Protein AF-D8FVH1-F1 (afdb_monomer_lite)

pLDDT: mean 82.2, std 12.61, range [54.53, 94.75]

Foldseek 3Di:
DDPVVVVVVVCCVVCVLVVCCVPPVVVSVVDDPVPDDDDDPDPPPPPD

Structure (mmCIF, N/CA/C/O backbone):
data_AF-D8FVH1-F1
#
_entry.id   AF-D8FVH1-F1
#
loop_
_atom_site.group_PDB
_atom_site.id
_atom_site.type_symbol
_atom_site.label_atom_id
_atom_site.label_alt_id
_atom_site.label_comp_id
_atom_site.label_asym_id
_atom_site.label_entity_id
_atom_site.label_seq_id
_atom_site.pdbx_PDB_ins_code
_atom_site.Cartn_x
_atom_site.Cartn_y
_atom_site.Cartn_z
_atom_site.occupancy
_atom_site.B_iso_or_equiv
_atom_site.auth_seq_id
_atom_site.auth_comp_id
_atom_site.auth_asym_id
_atom_site.auth_atom_id
_atom_site.pdbx_PDB_model_num
ATOM 1 N N . MET A 1 1 ? 20.004 3.044 -17.372 1.00 65.06 1 MET A N 1
ATOM 2 C CA . MET A 1 1 ? 18.595 2.836 -17.756 1.00 65.06 1 MET A CA 1
ATOM 3 C C . MET A 1 1 ? 17.853 2.674 -16.443 1.00 65.06 1 MET A C 1
ATOM 5 O O . MET A 1 1 ? 18.258 1.823 -15.664 1.00 65.06 1 MET A O 1
ATOM 9 N N . ILE A 1 2 ? 16.959 3.599 -16.096 1.00 72.56 2 ILE A N 1
ATOM 10 C CA . ILE A 1 2 ? 16.273 3.556 -14.800 1.00 72.56 2 ILE A CA 1
ATOM 11 C C . ILE A 1 2 ? 15.202 2.470 -14.885 1.00 72.56 2 ILE A C 1
ATOM 13 O O . ILE A 1 2 ? 14.422 2.452 -15.834 1.00 72.56 2 ILE A O 1
ATOM 17 N N . ASP A 1 3 ? 15.186 1.572 -13.904 1.00 83.56 3 ASP A N 1
ATOM 18 C CA . ASP A 1 3 ? 14.178 0.519 -13.783 1.00 83.56 3 ASP A CA 1
ATOM 19 C C . ASP A 1 3 ? 12.877 1.127 -13.237 1.00 83.56 3 ASP A C 1
ATOM 21 O O . ASP A 1 3 ? 12.573 1.069 -12.043 1.00 83.56 3 ASP A O 1
ATOM 25 N N . HIS A 1 4 ? 12.156 1.825 -14.118 1.00 85.31 4 HIS A N 1
ATOM 26 C CA . HIS A 1 4 ? 10.946 2.573 -13.778 1.00 85.31 4 HIS A CA 1
ATOM 27 C C . HIS A 1 4 ? 9.868 1.677 -13.164 1.00 85.31 4 HIS A C 1
ATOM 29 O O . HIS A 1 4 ? 9.239 2.086 -12.194 1.00 85.31 4 HIS A O 1
ATOM 35 N N . ASP A 1 5 ? 9.709 0.448 -13.659 1.00 84.31 5 ASP A N 1
ATOM 36 C CA . ASP A 1 5 ? 8.761 -0.529 -13.115 1.00 84.31 5 ASP A CA 1
ATOM 37 C C . ASP A 1 5 ? 9.081 -0.887 -11.663 1.00 84.31 5 ASP A C 1
ATOM 39 O O . ASP A 1 5 ? 8.189 -0.904 -10.813 1.00 84.31 5 ASP A O 1
ATOM 43 N N . ARG A 1 6 ? 10.361 -1.126 -11.353 1.00 86.00 6 ARG A N 1
ATOM 44 C CA . ARG A 1 6 ? 10.801 -1.427 -9.986 1.00 86.00 6 ARG A CA 1
ATOM 45 C C . ARG A 1 6 ? 10.550 -0.243 -9.059 1.00 86.00 6 ARG A C 1
ATOM 47 O O . ARG A 1 6 ? 9.977 -0.424 -7.992 1.00 86.00 6 ARG A O 1
ATOM 54 N N . LEU A 1 7 ? 10.956 0.957 -9.476 1.00 89.00 7 LEU A N 1
ATOM 55 C CA . LEU A 1 7 ? 10.796 2.170 -8.671 1.00 89.00 7 LEU A CA 1
ATOM 56 C C . LEU A 1 7 ? 9.327 2.534 -8.460 1.00 89.00 7 LEU A C 1
ATOM 58 O O . LEU A 1 7 ? 8.957 2.993 -7.386 1.00 89.00 7 LEU A O 1
ATOM 62 N N . PHE A 1 8 ? 8.485 2.318 -9.467 1.00 87.38 8 PHE A N 1
ATOM 63 C CA . PHE A 1 8 ? 7.057 2.570 -9.355 1.00 87.38 8 PHE A CA 1
ATOM 6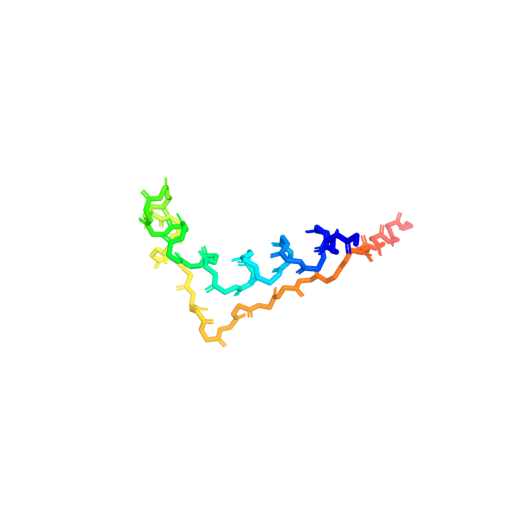4 C C . PHE A 1 8 ? 6.386 1.589 -8.390 1.00 87.38 8 PHE A C 1
ATOM 66 O O . PHE A 1 8 ? 5.583 2.010 -7.560 1.00 87.38 8 PHE A O 1
ATOM 73 N N . LYS A 1 9 ? 6.754 0.300 -8.446 1.00 87.00 9 LYS A N 1
ATOM 74 C CA . LYS A 1 9 ? 6.301 -0.700 -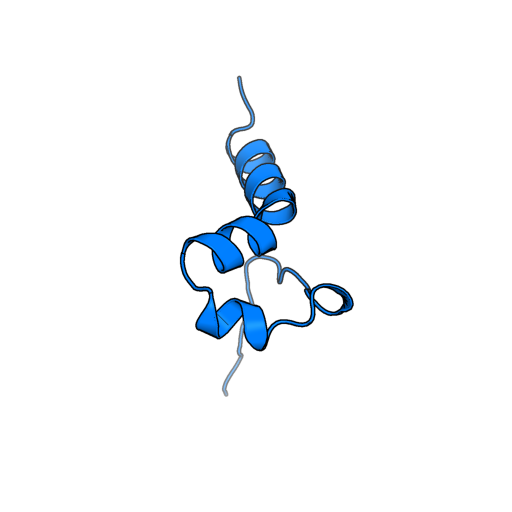7.469 1.00 87.00 9 LYS A CA 1
ATOM 75 C C . LYS A 1 9 ? 6.737 -0.326 -6.055 1.00 87.00 9 LYS A C 1
ATOM 77 O O . LYS A 1 9 ? 5.897 -0.308 -5.169 1.00 87.00 9 LYS A O 1
ATOM 82 N N . GLU A 1 10 ? 8.005 0.036 -5.873 1.00 89.44 10 GLU A N 1
ATOM 83 C CA . GLU A 1 10 ? 8.573 0.441 -4.581 1.00 89.44 10 GLU A CA 1
ATOM 84 C C . GLU A 1 10 ? 7.867 1.678 -4.007 1.00 89.44 10 GLU A C 1
ATOM 86 O O . GLU A 1 10 ? 7.510 1.703 -2.830 1.00 89.44 10 GLU A O 1
ATOM 91 N N . LEU A 1 11 ? 7.592 2.676 -4.849 1.00 90.69 11 LEU A N 1
ATOM 92 C CA . LEU A 1 11 ? 6.843 3.867 -4.464 1.00 90.69 11 LEU A CA 1
ATOM 93 C C . LEU A 1 11 ? 5.415 3.516 -4.034 1.00 90.69 11 LEU A C 1
ATOM 95 O O . LEU A 1 11 ? 4.976 3.958 -2.977 1.00 90.69 11 LEU A O 1
ATOM 99 N N . LEU A 1 12 ? 4.703 2.696 -4.811 1.00 87.88 12 LEU A N 1
ATOM 100 C CA . LEU A 1 12 ? 3.352 2.276 -4.449 1.00 87.88 12 LEU A CA 1
ATOM 101 C C . LEU A 1 12 ? 3.346 1.473 -3.151 1.00 87.88 12 LEU A C 1
ATOM 103 O O . LEU A 1 12 ? 2.603 1.828 -2.251 1.00 87.88 12 LEU A O 1
ATOM 107 N N . THR A 1 13 ? 4.186 0.449 -3.005 1.00 86.81 13 THR A N 1
ATOM 108 C CA . THR A 1 13 ? 4.180 -0.401 -1.803 1.00 86.81 13 THR A CA 1
ATOM 109 C C . THR A 1 13 ? 4.594 0.343 -0.540 1.00 86.81 13 THR A C 1
ATOM 111 O O . THR A 1 13 ? 4.180 -0.042 0.548 1.00 86.81 13 THR A O 1
ATOM 114 N N . THR A 1 14 ? 5.403 1.397 -0.675 1.00 90.69 14 THR A N 1
ATOM 115 C CA . THR A 1 14 ? 5.863 2.200 0.465 1.00 90.69 14 THR A CA 1
ATOM 116 C C . THR A 1 14 ? 4.828 3.236 0.884 1.00 90.69 14 THR A C 1
ATOM 118 O O . THR A 1 14 ? 4.622 3.407 2.076 1.00 90.69 14 THR A O 1
ATOM 121 N N . PHE A 1 15 ? 4.179 3.901 -0.079 1.00 91.62 15 PHE A N 1
ATOM 122 C CA . PHE A 1 15 ? 3.342 5.078 0.184 1.00 91.62 15 PHE A CA 1
ATOM 123 C C . PHE A 1 15 ? 1.836 4.851 -0.031 1.00 91.62 15 PHE A C 1
ATOM 125 O O . PHE A 1 15 ? 1.063 5.806 -0.120 1.00 91.62 15 PHE A O 1
ATOM 132 N N . PHE A 1 16 ? 1.394 3.599 -0.194 1.00 91.00 16 PHE A N 1
ATOM 133 C CA . PHE A 1 16 ? -0.004 3.289 -0.518 1.00 91.00 16 PHE A CA 1
ATOM 134 C C . PHE A 1 16 ? -0.981 3.758 0.560 1.00 91.00 16 PHE A C 1
ATOM 136 O O . PHE A 1 16 ?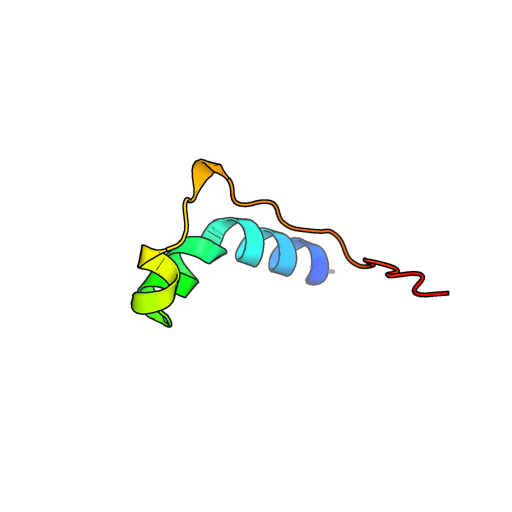 -2.050 4.279 0.243 1.00 91.00 16 PHE A O 1
ATOM 143 N N . VAL A 1 17 ? -0.620 3.568 1.831 1.00 91.25 17 VAL A N 1
ATOM 144 C CA . VAL A 1 17 ? -1.486 3.929 2.955 1.00 91.25 17 VAL A CA 1
ATOM 145 C C . VAL A 1 17 ? -1.581 5.447 3.064 1.00 91.25 17 VAL A C 1
ATOM 147 O O . VAL A 1 17 ? -2.694 5.964 3.085 1.00 91.25 17 VAL A O 1
ATOM 150 N N . GLU A 1 18 ? -0.458 6.173 3.005 1.00 93.00 18 GLU A N 1
ATOM 151 C CA . GLU A 1 18 ? -0.476 7.642 3.023 1.00 93.00 18 GLU A CA 1
ATOM 152 C C . GLU A 1 18 ? -1.244 8.217 1.827 1.00 93.00 18 GLU A C 1
ATOM 154 O O . GLU A 1 18 ? -1.958 9.213 1.950 1.00 93.00 18 GLU A O 1
ATOM 159 N N . PHE A 1 19 ? -1.150 7.579 0.658 1.00 92.44 19 PHE A N 1
ATOM 160 C CA . PHE A 1 19 ? -1.961 7.948 -0.498 1.00 92.44 19 PHE A CA 1
ATOM 161 C C . PHE A 1 19 ? -3.461 7.786 -0.204 1.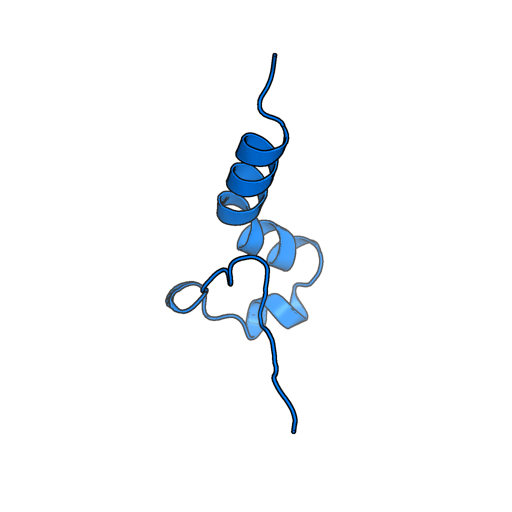00 92.44 19 PHE A C 1
ATOM 163 O O . PHE A 1 19 ? -4.245 8.705 -0.446 1.00 92.44 19 PHE A O 1
ATOM 170 N N . LEU A 1 20 ? -3.884 6.647 0.347 1.00 92.19 20 LEU A N 1
ATOM 171 C CA . LEU A 1 20 ? -5.288 6.437 0.698 1.00 92.19 20 LEU A CA 1
ATOM 172 C C . LEU A 1 20 ? -5.765 7.406 1.784 1.00 92.19 20 LEU A C 1
ATOM 174 O O . LEU A 1 20 ? -6.881 7.899 1.687 1.00 92.19 20 LEU A O 1
ATOM 178 N N . GLU A 1 21 ? -4.942 7.744 2.771 1.00 93.50 21 GLU A N 1
ATOM 179 C CA . GLU A 1 21 ? -5.298 8.729 3.799 1.00 93.50 21 GLU A CA 1
ATOM 180 C C . GLU A 1 21 ? -5.512 10.134 3.218 1.00 93.50 21 GLU A C 1
ATOM 182 O O . GLU A 1 21 ? -6.446 10.834 3.615 1.00 93.50 21 GLU A O 1
ATOM 187 N N . LEU A 1 22 ? -4.678 10.539 2.254 1.00 94.75 22 LEU A N 1
ATOM 188 C CA . LEU A 1 22 ? -4.744 11.863 1.633 1.00 94.75 22 LEU A CA 1
ATOM 189 C C . LEU A 1 22 ? -5.888 11.999 0.623 1.00 94.75 22 LEU A C 1
ATOM 191 O O . LEU A 1 22 ? -6.508 13.060 0.541 1.00 94.75 22 LEU A O 1
ATOM 195 N N . PHE A 1 23 ? -6.156 10.952 -0.160 1.00 93.88 23 PHE A N 1
ATOM 196 C CA . PHE A 1 23 ? -7.106 11.010 -1.276 1.00 93.88 23 PHE A CA 1
ATOM 197 C C . PHE A 1 23 ? -8.443 10.313 -0.986 1.00 93.88 23 PHE A C 1
ATOM 199 O O . PHE A 1 23 ? -9.466 10.703 -1.547 1.00 93.88 23 PHE A O 1
ATOM 206 N N . PHE A 1 24 ? -8.458 9.311 -0.105 1.00 93.25 24 PHE A N 1
ATOM 207 C CA . PHE A 1 24 ? -9.622 8.474 0.212 1.00 93.25 24 PHE A CA 1
ATOM 208 C C . PHE A 1 24 ? -9.755 8.228 1.729 1.00 93.25 24 PHE A C 1
ATOM 210 O O . PHE A 1 24 ? -9.792 7.073 2.170 1.00 93.25 24 PHE A O 1
ATOM 217 N N . PRO A 1 25 ? -9.864 9.288 2.552 1.00 92.19 25 PRO A N 1
ATOM 218 C CA . PRO A 1 25 ? -9.810 9.172 4.010 1.00 92.19 25 PRO A CA 1
ATOM 219 C C . PRO A 1 25 ? -10.901 8.259 4.581 1.00 92.19 25 PRO A C 1
ATOM 221 O O . PRO A 1 25 ? -10.680 7.574 5.573 1.00 92.19 25 PRO A O 1
ATOM 224 N N . GLU A 1 26 ? -12.077 8.198 3.952 1.00 93.94 26 GLU A N 1
ATOM 225 C CA . GLU A 1 26 ? -13.146 7.288 4.374 1.00 93.94 26 GLU A CA 1
ATOM 226 C C . GLU A 1 26 ? -12.777 5.818 4.159 1.00 93.94 26 GLU A C 1
ATOM 228 O O . GLU A 1 26 ? -13.075 4.997 5.018 1.00 93.94 26 GLU A O 1
ATOM 233 N N . VAL A 1 27 ? -12.084 5.486 3.066 1.00 88.75 27 VAL A N 1
ATOM 234 C CA . VAL A 1 27 ? -11.611 4.121 2.783 1.00 88.75 27 VAL A CA 1
ATOM 235 C C . VAL A 1 27 ? -10.464 3.753 3.720 1.00 88.75 27 VAL A C 1
ATOM 237 O O . VAL A 1 27 ? -10.470 2.666 4.292 1.00 88.75 27 VAL A O 1
ATOM 240 N N . ALA A 1 28 ? -9.526 4.679 3.939 1.00 90.69 28 ALA A N 1
ATOM 241 C CA . ALA A 1 28 ? -8.401 4.483 4.850 1.00 90.69 28 ALA A CA 1
ATOM 242 C C . ALA A 1 28 ? -8.856 4.147 6.281 1.00 90.69 28 ALA A C 1
ATOM 244 O O . ALA A 1 28 ? -8.220 3.349 6.958 1.00 90.69 28 ALA A O 1
ATOM 245 N N . ARG A 1 29 ? -10.007 4.667 6.729 1.00 91.00 29 ARG A N 1
ATOM 246 C CA . ARG A 1 29 ? -10.578 4.341 8.050 1.00 91.00 29 ARG A CA 1
ATOM 247 C C . ARG A 1 29 ? -11.009 2.886 8.225 1.00 91.00 29 ARG A C 1
ATOM 249 O O . ARG A 1 29 ? -11.137 2.444 9.363 1.00 91.00 29 ARG A O 1
ATOM 256 N N . TYR A 1 30 ? -11.293 2.179 7.136 1.00 90.31 30 TYR A N 1
ATOM 257 C CA . TYR A 1 30 ? -11.635 0.754 7.161 1.00 90.31 30 TYR A CA 1
ATOM 258 C C . TYR A 1 30 ? -10.425 -0.139 6.878 1.00 90.31 30 TYR A C 1
ATOM 260 O O . TYR A 1 30 ? -10.541 -1.362 6.952 1.00 90.31 30 TYR A O 1
ATOM 268 N N . LEU A 1 31 ? -9.283 0.459 6.534 1.00 89.31 31 LEU A N 1
ATOM 269 C CA . LEU A 1 31 ? -8.051 -0.253 6.260 1.00 89.31 31 LEU A CA 1
ATOM 270 C C . LEU A 1 31 ? -7.339 -0.572 7.577 1.00 89.31 31 LEU A C 1
ATOM 272 O O . LEU A 1 31 ? -7.125 0.310 8.402 1.00 89.31 31 LEU A O 1
ATOM 276 N N . GLU A 1 32 ? -6.935 -1.827 7.748 1.00 88.56 32 GLU A N 1
ATOM 277 C CA . GLU A 1 32 ? -5.991 -2.238 8.785 1.00 88.56 32 GLU A CA 1
ATOM 278 C C . GLU A 1 32 ? -4.612 -2.378 8.116 1.00 88.56 32 GLU A C 1
ATOM 280 O O . GLU A 1 32 ? -4.394 -3.341 7.378 1.00 88.56 32 GLU A O 1
ATOM 285 N N . PRO A 1 33 ? -3.672 -1.431 8.303 1.00 82.75 33 PRO A N 1
ATOM 286 C CA . PRO A 1 33 ? -2.389 -1.444 7.593 1.00 82.75 33 PRO A CA 1
ATOM 287 C C . PRO A 1 33 ? -1.586 -2.725 7.836 1.00 82.75 33 PRO A C 1
ATOM 289 O O . PRO A 1 33 ? -0.873 -3.195 6.954 1.00 82.75 33 PRO A O 1
ATOM 292 N N . SER A 1 34 ? -1.747 -3.320 9.020 1.00 82.81 34 SER A N 1
ATOM 293 C CA . SER A 1 34 ? -1.086 -4.557 9.440 1.00 82.81 34 SER A CA 1
ATOM 294 C C . SER A 1 34 ? -1.477 -5.779 8.600 1.00 82.81 34 SER A C 1
ATOM 296 O O . SER A 1 34 ? -0.761 -6.778 8.608 1.00 82.81 34 SER A O 1
ATOM 298 N N . THR A 1 35 ? -2.623 -5.729 7.913 1.00 85.06 35 THR A N 1
ATOM 299 C CA . THR A 1 35 ? -3.159 -6.829 7.096 1.00 85.06 35 THR A CA 1
ATOM 300 C C . THR A 1 35 ? -3.102 -6.537 5.598 1.00 85.06 35 THR A C 1
ATOM 302 O O . THR A 1 35 ? -3.619 -7.322 4.803 1.00 85.06 35 THR A O 1
ATOM 305 N N . LEU A 1 36 ? -2.483 -5.422 5.197 1.00 85.75 36 LEU A N 1
ATOM 306 C CA . LEU A 1 36 ? -2.355 -5.049 3.797 1.00 85.75 36 LEU A CA 1
ATOM 307 C C . LEU A 1 36 ? -1.402 -6.012 3.077 1.00 85.75 36 LEU A C 1
ATOM 309 O O . LEU A 1 36 ? -0.199 -6.030 3.334 1.00 85.75 36 LEU A O 1
ATOM 313 N N . GLU A 1 37 ? -1.940 -6.769 2.125 1.00 83.44 37 GLU A N 1
ATOM 314 C CA . GLU A 1 37 ? -1.168 -7.628 1.234 1.00 83.44 37 GLU A CA 1
ATOM 315 C C . GLU A 1 37 ? -1.314 -7.133 -0.207 1.00 83.44 37 GLU A C 1
ATOM 317 O O . GLU A 1 37 ? -2.420 -7.016 -0.742 1.00 83.44 37 GLU A O 1
ATOM 322 N N . PHE A 1 38 ? -0.185 -6.825 -0.848 1.00 82.38 38 PHE A N 1
ATOM 323 C CA . PHE A 1 38 ? -0.170 -6.493 -2.267 1.00 82.38 38 PHE A CA 1
ATOM 324 C C . PHE A 1 38 ? -0.205 -7.784 -3.076 1.00 82.38 38 PHE A C 1
ATOM 326 O O . PHE A 1 38 ? 0.767 -8.536 -3.105 1.00 82.38 38 PHE A O 1
ATOM 333 N N . LEU A 1 39 ? -1.325 -8.023 -3.752 1.00 77.62 39 LEU A N 1
ATOM 334 C CA . LEU A 1 39 ? -1.452 -9.140 -4.679 1.00 77.62 39 LEU A CA 1
ATOM 335 C C . LEU A 1 39 ? -0.597 -8.870 -5.922 1.00 77.62 39 LEU A C 1
ATOM 337 O O . LEU A 1 39 ? -0.704 -7.805 -6.540 1.00 77.62 39 LEU A O 1
ATOM 341 N N . ASP A 1 40 ? 0.248 -9.831 -6.293 1.00 68.12 40 ASP A N 1
ATOM 342 C CA . ASP A 1 40 ? 1.028 -9.731 -7.524 1.00 68.12 40 ASP A CA 1
ATOM 343 C C . ASP A 1 40 ? 0.129 -9.889 -8.760 1.00 68.12 40 ASP A C 1
ATOM 345 O O . ASP A 1 40 ? -1.004 -10.383 -8.693 1.00 68.12 40 ASP A O 1
ATOM 349 N N . LYS A 1 41 ? 0.617 -9.409 -9.907 1.00 63.09 41 LYS A N 1
ATOM 350 C CA . LYS A 1 41 ? -0.165 -9.382 -11.146 1.00 63.09 41 LYS A CA 1
ATOM 351 C C . LYS A 1 41 ? -0.422 -10.804 -11.647 1.00 63.09 41 LYS A C 1
ATOM 353 O O . LYS A 1 41 ? 0.455 -11.376 -12.272 1.00 63.09 41 LYS A O 1
ATOM 358 N N . GLU A 1 42 ? -1.628 -11.301 -11.366 1.00 57.50 42 GLU A N 1
ATOM 359 C CA . GLU A 1 42 ? -2.485 -12.228 -12.133 1.00 57.50 42 GLU A CA 1
ATOM 360 C C . GLU A 1 42 ? -3.307 -13.096 -11.166 1.00 57.50 42 GLU A C 1
ATOM 362 O O . GLU A 1 42 ? -2.984 -14.248 -10.884 1.00 57.50 42 GLU A O 1
ATOM 367 N N . VAL A 1 43 ? -4.422 -12.555 -10.662 1.00 55.97 43 VAL A N 1
ATOM 368 C CA . VAL A 1 43 ? -5.461 -13.399 -10.059 1.00 55.97 43 VAL A CA 1
ATOM 369 C C . VAL A 1 43 ? -6.273 -13.993 -11.210 1.00 55.97 43 VAL A 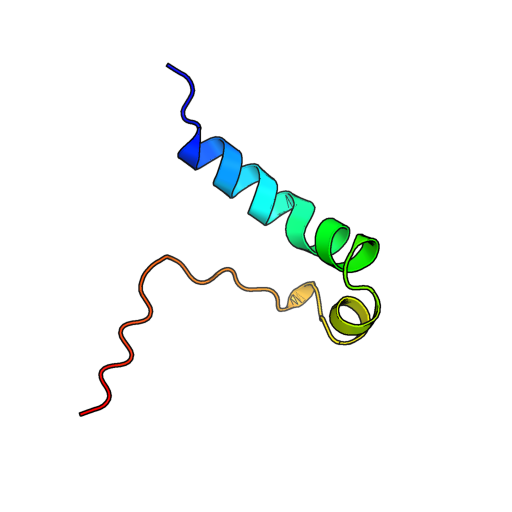C 1
ATOM 371 O O . VAL A 1 43 ? -7.275 -13.416 -11.635 1.00 55.97 43 VAL A O 1
ATOM 374 N N . PHE A 1 44 ? -5.823 -15.128 -11.752 1.00 56.19 44 PHE A N 1
ATOM 375 C CA . PHE A 1 44 ? -6.667 -15.970 -12.598 1.00 56.19 44 PHE A CA 1
ATOM 376 C C . PHE A 1 44 ? -7.813 -16.484 -11.727 1.00 56.19 44 PHE A C 1
ATOM 378 O O . PHE A 1 44 ? -7.684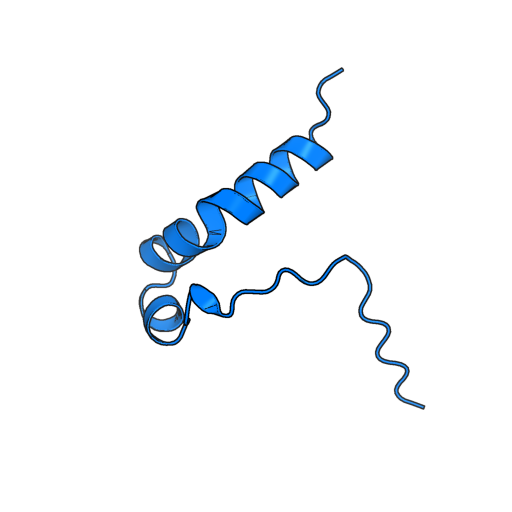 -17.454 -10.985 1.00 56.19 44 PHE A O 1
ATOM 385 N N . THR A 1 45 ? -8.942 -15.786 -11.762 1.00 54.53 45 THR A N 1
ATOM 386 C CA . THR A 1 45 ? -10.197 -16.362 -11.297 1.00 54.53 45 THR A CA 1
ATOM 387 C C . THR A 1 45 ? -10.677 -17.273 -12.418 1.00 54.53 45 THR A C 1
ATOM 389 O O . THR A 1 45 ? -11.433 -16.852 -13.289 1.00 54.53 45 THR A O 1
ATOM 392 N N . ASP A 1 46 ? -10.184 -18.515 -12.435 1.00 55.34 46 ASP A N 1
ATOM 393 C CA . ASP A 1 46 ? -10.787 -19.603 -13.209 1.00 55.34 46 ASP A CA 1
ATOM 394 C C . ASP A 1 46 ? -12.201 -19.848 -12.661 1.00 55.34 46 ASP A C 1
ATOM 396 O O . ASP A 1 46 ? -12.436 -20.712 -11.817 1.00 55.34 46 ASP A O 1
ATOM 400 N N . ILE A 1 47 ? -13.158 -19.030 -13.100 1.00 57.94 47 ILE A N 1
ATOM 401 C CA . ILE A 1 47 ? -14.579 -19.315 -12.940 1.00 57.94 47 ILE A CA 1
ATOM 402 C C . ILE A 1 47 ? -14.952 -20.229 -14.110 1.00 57.94 47 ILE A C 1
ATOM 404 O O . ILE A 1 47 ? -15.249 -19.750 -15.204 1.00 57.94 47 ILE A O 1
ATOM 408 N N . THR A 1 48 ? -14.849 -21.543 -13.889 1.00 59.56 48 THR A N 1
ATOM 409 C CA . THR A 1 48 ? -15.509 -22.561 -14.727 1.00 59.56 48 THR A CA 1
ATOM 410 C C . THR A 1 48 ? -16.976 -22.676 -14.338 1.00 59.56 48 THR A C 1
ATOM 412 O O . THR A 1 48 ? -17.258 -22.657 -13.118 1.00 59.56 48 THR A O 1
#

Sequence (48 aa):
MIDHDRLFKELLTTFFVEFLELFFPEVARYLEPSTLEFLDKEVFTDIT

Secondary structure (DSSP, 8-state):
---HHHHHHHHHHHHHHHHHHHH-HHHHTT--GGG-----S-------

Radius of gyration: 14.1 Å; chains: 1; bounding box: 34×34×27 Å